Protein AF-A0A0D0D5P1-F1 (afdb_monomer_lite)

Radius of gyration: 16.86 Å; chains: 1; bounding box: 41×29×53 Å

pLDDT: mean 71.16, std 13.19, range [46.0, 93.31]

Sequence (117 aa):
RQEERKKNKNKFLPISNNPLLLRALLIILQYTVNKIRKEEYVLLYYYTNRAIREAEEDTPSGYNVKIMMLVQTDNGPTFQMASAIKAKQCKMPDESLSWEEFSQANYCMLNTMRQQD

Organism: NCBI:txid930991

Structure (mmCIF, N/CA/C/O backbone):
data_AF-A0A0D0D5P1-F1
#
_entry.id   AF-A0A0D0D5P1-F1
#
loop_
_atom_site.group_PDB
_atom_site.id
_atom_site.type_symbol
_atom_site.label_atom_id
_atom_site.label_alt_id
_atom_site.label_comp_id
_atom_site.label_asym_id
_atom_site.label_entity_id
_atom_site.label_seq_id
_atom_site.pdbx_PDB_ins_code
_atom_site.Cartn_x
_atom_site.Cartn_y
_atom_site.Cartn_z
_atom_site.occupancy
_atom_site.B_iso_or_equiv
_atom_site.auth_seq_id
_atom_site.auth_comp_id
_atom_site.auth_asym_id
_atom_site.auth_atom_id
_atom_site.pdbx_PDB_model_num
ATOM 1 N N . ARG A 1 1 ? -19.421 6.596 30.066 1.00 60.84 1 ARG A N 1
ATOM 2 C CA . ARG A 1 1 ? -18.148 7.249 29.650 1.00 60.84 1 ARG A CA 1
ATOM 3 C C . ARG A 1 1 ? -16.888 6.568 30.218 1.00 60.84 1 ARG A C 1
ATOM 5 O O . ARG A 1 1 ? -15.990 6.276 29.442 1.00 60.84 1 ARG A O 1
ATOM 12 N N . GLN A 1 2 ? -16.777 6.288 31.528 1.00 61.19 2 GLN A N 1
ATOM 13 C CA . GLN A 1 2 ? -15.615 5.549 32.073 1.00 61.19 2 GLN A CA 1
ATOM 14 C C . GLN A 1 2 ? -15.602 4.049 31.710 1.00 61.19 2 GLN A C 1
ATOM 16 O O . GLN A 1 2 ? -14.530 3.495 31.479 1.00 61.19 2 GLN A O 1
ATOM 21 N N . GLU A 1 3 ? -16.765 3.399 31.603 1.00 67.94 3 GLU A N 1
ATOM 22 C CA . GLU A 1 3 ? -16.838 1.975 31.228 1.00 67.94 3 GLU A CA 1
ATOM 23 C C . GLU A 1 3 ? -16.404 1.698 29.783 1.00 67.94 3 GLU A C 1
ATOM 25 O O . GLU A 1 3 ? -15.655 0.756 29.536 1.00 67.94 3 GLU A O 1
ATOM 30 N N . GLU A 1 4 ? -16.790 2.552 28.832 1.00 67.94 4 GLU A N 1
ATOM 31 C CA . GLU A 1 4 ? -16.329 2.444 27.440 1.00 67.94 4 GLU A CA 1
ATOM 32 C C . GLU A 1 4 ? -14.808 2.580 27.326 1.00 67.94 4 GLU A C 1
ATOM 34 O O . GLU A 1 4 ? -14.177 1.835 26.580 1.00 67.94 4 GLU A O 1
ATOM 39 N N . ARG A 1 5 ? -14.199 3.478 28.113 1.00 60.94 5 ARG A N 1
ATOM 40 C CA . ARG A 1 5 ? -12.737 3.634 28.171 1.00 60.94 5 ARG A CA 1
ATOM 41 C C . ARG A 1 5 ? -12.034 2.388 28.712 1.00 60.94 5 ARG A C 1
ATOM 43 O O . ARG A 1 5 ? -10.927 2.090 28.278 1.00 60.94 5 ARG A O 1
ATOM 50 N N . LYS A 1 6 ? -12.665 1.645 29.629 1.00 70.56 6 LYS A N 1
ATOM 51 C CA . LYS A 1 6 ? -12.122 0.379 30.151 1.00 70.56 6 LYS A CA 1
ATOM 52 C C . LYS A 1 6 ? -12.215 -0.760 29.135 1.00 70.56 6 LYS A C 1
ATOM 54 O O . LYS A 1 6 ? -11.273 -1.544 29.059 1.00 70.56 6 LYS A O 1
ATOM 59 N N . LYS A 1 7 ? -13.313 -0.840 28.370 1.00 80.25 7 LYS A N 1
ATOM 60 C CA . LYS A 1 7 ? -13.521 -1.874 27.338 1.00 80.25 7 LYS A CA 1
ATOM 61 C C . LYS A 1 7 ? -12.688 -1.629 26.077 1.00 80.25 7 LYS A C 1
ATOM 63 O O . LYS A 1 7 ? -12.200 -2.580 25.487 1.00 80.25 7 LYS A O 1
ATOM 68 N N . ASN A 1 8 ? -12.491 -0.367 25.693 1.00 64.75 8 ASN A N 1
ATOM 69 C CA . ASN A 1 8 ? -11.841 0.020 24.438 1.00 64.75 8 ASN A CA 1
ATOM 70 C C . ASN A 1 8 ? -10.596 0.886 24.668 1.00 64.75 8 ASN A C 1
ATOM 72 O O . ASN A 1 8 ? -10.469 1.979 24.120 1.00 64.75 8 ASN A O 1
ATOM 76 N 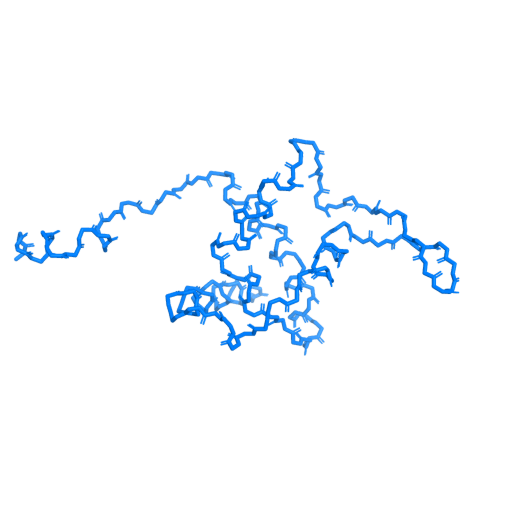N . LYS A 1 9 ? -9.653 0.394 25.482 1.00 66.81 9 LYS A N 1
ATOM 77 C CA . LYS A 1 9 ? -8.417 1.124 25.827 1.00 66.81 9 LYS A CA 1
ATOM 78 C C . LYS A 1 9 ? -7.638 1.581 24.587 1.00 66.81 9 LYS A C 1
ATOM 80 O O . LYS A 1 9 ? -7.171 2.713 24.554 1.00 66.81 9 LYS A O 1
ATOM 85 N N . ASN A 1 10 ? -7.595 0.749 23.545 1.00 66.31 10 ASN A N 1
ATOM 86 C CA . ASN A 1 10 ? -6.873 1.038 22.303 1.00 66.31 10 ASN A CA 1
ATOM 87 C C . ASN A 1 10 ? -7.458 2.219 21.514 1.00 66.31 10 ASN A C 1
ATOM 89 O O . ASN A 1 10 ? -6.713 2.935 20.857 1.00 66.31 10 ASN A O 1
ATOM 93 N N . LYS A 1 11 ? -8.768 2.482 21.625 1.00 69.50 11 LYS A N 1
ATOM 94 C CA . LYS A 1 11 ? -9.432 3.601 20.932 1.00 69.50 11 LYS A CA 1
ATOM 95 C C . LYS A 1 11 ? -9.056 4.971 21.515 1.00 69.50 11 LYS A C 1
ATOM 97 O O . LYS A 1 11 ? -9.287 5.994 20.881 1.00 69.50 11 LYS A O 1
ATOM 102 N N . PHE A 1 12 ? -8.514 4.988 22.733 1.00 59.84 12 PHE A N 1
ATOM 103 C CA . PHE A 1 12 ? -8.153 6.202 23.466 1.00 59.84 12 PHE A CA 1
ATOM 104 C C . PHE A 1 12 ? -6.646 6.329 23.703 1.00 59.84 12 PHE A C 1
ATOM 106 O O . PHE A 1 12 ? -6.227 7.231 24.430 1.00 59.84 12 PHE A O 1
ATOM 113 N N . LEU A 1 13 ? -5.835 5.438 23.122 1.00 62.09 13 LEU A N 1
ATOM 114 C CA . LEU A 1 13 ? -4.390 5.612 23.140 1.00 62.09 13 LEU A CA 1
ATOM 115 C C . LEU A 1 13 ? -4.029 6.843 22.298 1.00 62.09 13 LEU A C 1
ATOM 117 O O . LEU A 1 13 ? -4.545 6.987 21.186 1.00 62.09 13 LEU A O 1
ATOM 121 N N . PRO A 1 14 ? -3.161 7.736 22.805 1.00 48.50 14 PRO A N 1
ATOM 122 C CA . PRO A 1 14 ? -2.610 8.809 21.996 1.00 48.50 14 PRO A CA 1
ATOM 123 C C . PRO A 1 14 ? -1.933 8.205 20.766 1.00 48.50 14 PRO A C 1
ATOM 125 O O . PRO A 1 14 ? -1.086 7.319 20.894 1.00 48.50 14 PRO A O 1
ATOM 128 N N . ILE A 1 15 ? -2.311 8.677 19.578 1.00 54.16 15 ILE A N 1
ATOM 129 C CA . ILE A 1 15 ? -1.606 8.329 18.346 1.00 54.16 15 ILE A CA 1
ATOM 130 C C . ILE A 1 15 ? -0.187 8.877 18.504 1.00 54.16 15 ILE A C 1
ATOM 132 O O . ILE A 1 15 ? 0.005 10.081 18.680 1.00 54.16 15 ILE A O 1
ATOM 136 N N . SER A 1 16 ? 0.799 7.982 18.516 1.00 47.38 16 SER A N 1
ATOM 137 C CA . SER A 1 16 ? 2.200 8.362 18.660 1.00 47.38 16 SER A CA 1
ATOM 138 C C . SER A 1 16 ? 2.626 9.185 17.443 1.00 47.38 16 SER A C 1
ATOM 140 O O . SER A 1 16 ? 2.770 8.649 16.345 1.00 47.38 16 SER A O 1
ATOM 142 N N . ASN A 1 17 ? 2.830 10.491 17.635 1.00 46.38 17 ASN A N 1
ATOM 143 C CA . ASN A 1 17 ? 3.468 11.371 16.656 1.00 46.38 17 ASN A CA 1
ATOM 144 C C . ASN A 1 17 ? 4.978 11.104 16.662 1.00 46.38 17 ASN A C 1
ATOM 146 O O . ASN A 1 17 ? 5.766 11.916 17.146 1.00 46.38 17 ASN A O 1
ATOM 150 N N . ASN A 1 18 ? 5.382 9.929 16.182 1.00 49.25 18 ASN A N 1
ATOM 151 C CA . ASN A 1 18 ? 6.787 9.564 16.103 1.00 49.25 18 ASN A CA 1
ATOM 152 C C . ASN A 1 18 ? 7.372 10.081 14.772 1.00 49.25 18 ASN A C 1
ATOM 154 O O . ASN A 1 18 ? 6.930 9.635 13.712 1.00 49.25 18 ASN A O 1
ATOM 158 N N . PRO A 1 19 ? 8.353 11.001 14.771 1.00 47.78 19 PRO A N 1
ATOM 159 C CA . PRO A 1 19 ? 8.961 11.518 13.539 1.00 47.78 19 PRO A CA 1
ATOM 160 C C . PRO A 1 19 ? 9.677 10.441 12.705 1.00 47.78 19 PRO A C 1
ATOM 162 O O . PRO A 1 19 ? 9.910 10.647 11.515 1.00 47.78 19 PRO A O 1
ATOM 165 N N . LEU A 1 20 ? 9.988 9.284 13.298 1.00 46.00 20 LEU A N 1
ATOM 166 C CA . LEU A 1 20 ? 10.523 8.121 12.584 1.00 46.00 20 LEU A CA 1
ATOM 167 C C . LEU A 1 20 ? 9.482 7.488 11.644 1.00 46.00 20 LEU A C 1
ATOM 169 O O . LEU A 1 20 ? 9.799 7.275 10.470 1.00 46.00 20 LEU A O 1
ATOM 173 N N . LEU A 1 21 ? 8.220 7.385 12.093 1.00 49.38 21 LEU A N 1
ATOM 174 C CA . LEU A 1 21 ? 7.103 6.900 11.268 1.00 49.38 21 LEU A CA 1
ATOM 175 C C . LEU A 1 21 ? 6.929 7.769 10.029 1.00 49.38 21 LEU A C 1
ATOM 177 O O . LEU A 1 21 ? 6.618 7.262 8.957 1.00 49.38 21 LEU A O 1
ATOM 181 N N . LEU A 1 22 ? 7.200 9.072 10.143 1.00 51.72 22 LEU A N 1
ATOM 182 C CA . LEU A 1 22 ? 7.114 10.008 9.026 1.00 51.72 22 LEU A CA 1
ATOM 183 C C . LEU A 1 22 ? 8.125 9.685 7.914 1.00 51.72 22 LEU A C 1
ATOM 185 O O . LEU A 1 22 ? 7.808 9.838 6.737 1.00 51.72 22 LEU A O 1
ATOM 189 N N . ARG A 1 23 ? 9.334 9.218 8.260 1.00 51.03 23 ARG A N 1
ATOM 190 C CA . ARG A 1 23 ? 10.361 8.854 7.271 1.00 51.03 23 ARG A CA 1
ATOM 191 C C . ARG A 1 23 ? 10.004 7.574 6.528 1.00 51.03 23 ARG A C 1
ATOM 193 O O . ARG A 1 23 ? 10.102 7.576 5.305 1.00 51.03 23 ARG A O 1
ATOM 200 N N . ALA A 1 24 ? 9.571 6.526 7.228 1.00 51.84 24 ALA A N 1
ATOM 201 C CA . ALA A 1 24 ? 9.116 5.290 6.588 1.00 51.84 24 ALA A CA 1
ATOM 202 C C . ALA A 1 24 ? 7.844 5.488 5.768 1.00 51.84 24 ALA A C 1
ATOM 204 O O . ALA A 1 24 ? 7.765 5.016 4.631 1.00 51.84 24 ALA A O 1
ATOM 205 N N . LEU A 1 25 ? 6.906 6.280 6.298 1.00 57.09 25 LEU A N 1
ATOM 206 C CA . LEU A 1 25 ? 5.751 6.749 5.548 1.00 57.09 25 LEU A CA 1
ATOM 207 C C . LEU A 1 25 ? 6.205 7.431 4.265 1.00 57.09 25 LEU A C 1
ATOM 209 O O . LEU A 1 25 ? 5.724 7.024 3.227 1.00 57.09 25 LEU A O 1
ATOM 213 N N . LEU A 1 26 ? 7.170 8.360 4.284 1.00 59.94 26 LEU A N 1
ATOM 214 C CA . LEU A 1 26 ? 7.685 9.015 3.070 1.00 59.94 26 LEU A CA 1
ATOM 215 C C . LEU A 1 26 ? 8.281 8.038 2.035 1.00 59.94 26 LEU A C 1
ATOM 217 O O . LEU A 1 26 ? 8.137 8.292 0.838 1.00 59.94 26 LEU A O 1
ATOM 221 N N . ILE A 1 27 ? 8.929 6.939 2.453 1.00 59.28 27 ILE A N 1
ATOM 222 C CA . ILE A 1 27 ? 9.500 5.927 1.532 1.00 59.28 27 ILE A CA 1
ATOM 223 C C . ILE A 1 27 ? 8.390 5.231 0.754 1.00 59.28 27 ILE A C 1
ATOM 225 O O . ILE A 1 27 ? 8.418 5.142 -0.477 1.00 59.28 27 ILE A O 1
ATOM 229 N N . ILE A 1 28 ? 7.412 4.745 1.508 1.00 61.41 28 ILE A N 1
ATOM 230 C CA . ILE A 1 28 ? 6.265 4.019 0.998 1.00 61.41 28 ILE A CA 1
ATOM 231 C C . ILE A 1 28 ? 5.386 4.976 0.192 1.00 61.41 28 ILE A C 1
ATOM 233 O O . ILE A 1 28 ? 5.057 4.665 -0.948 1.00 61.41 28 ILE A O 1
ATOM 237 N N . LEU A 1 29 ? 5.111 6.176 0.717 1.00 63.78 29 LEU A N 1
ATOM 238 C CA . LEU A 1 29 ? 4.348 7.221 0.038 1.00 63.78 29 LEU A CA 1
ATOM 239 C C . LEU A 1 29 ? 4.960 7.556 -1.310 1.00 63.78 29 LEU A C 1
ATOM 241 O O . LEU A 1 29 ? 4.224 7.685 -2.266 1.00 63.78 29 LEU A O 1
ATOM 245 N N . GLN A 1 30 ? 6.280 7.709 -1.438 1.00 65.88 30 GLN A N 1
ATOM 246 C CA . GLN A 1 30 ? 6.853 8.083 -2.735 1.00 65.88 30 GLN A CA 1
ATOM 247 C C . GLN A 1 30 ? 6.670 6.995 -3.792 1.00 65.88 30 GLN A C 1
ATOM 249 O O . GLN A 1 30 ? 6.363 7.308 -4.943 1.00 65.88 30 GLN A O 1
ATOM 254 N N . TYR A 1 31 ? 6.844 5.725 -3.421 1.00 70.44 31 TYR A N 1
ATOM 255 C CA . TYR A 1 31 ? 6.587 4.622 -4.343 1.00 70.44 31 TYR A CA 1
ATOM 256 C C . TYR A 1 31 ? 5.106 4.563 -4.731 1.00 70.44 31 TYR A C 1
ATOM 258 O O . TYR A 1 31 ? 4.780 4.508 -5.918 1.00 70.44 31 TYR A O 1
ATOM 266 N N . THR A 1 32 ? 4.215 4.627 -3.742 1.00 69.50 32 THR A N 1
ATOM 267 C CA . THR A 1 32 ? 2.779 4.511 -3.979 1.00 69.50 32 THR A CA 1
ATOM 268 C C . THR A 1 32 ? 2.202 5.736 -4.690 1.00 69.50 32 THR A C 1
ATOM 270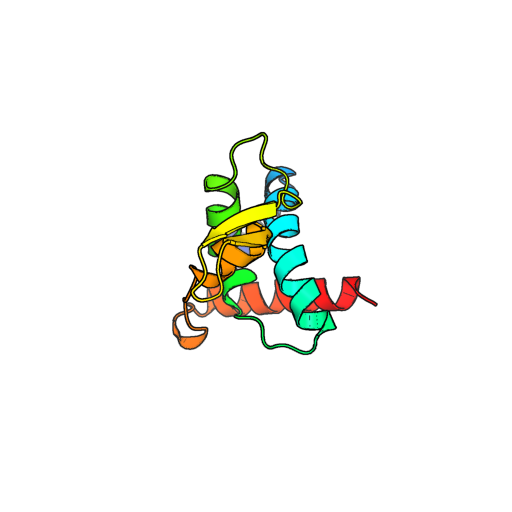 O O . THR A 1 32 ? 1.416 5.575 -5.615 1.00 69.50 32 THR A O 1
ATOM 273 N N . VAL A 1 33 ? 2.666 6.949 -4.380 1.00 72.44 33 VAL A N 1
ATOM 274 C CA . VAL A 1 33 ? 2.315 8.198 -5.081 1.00 72.44 33 VAL A CA 1
ATOM 275 C C . VAL A 1 33 ? 2.757 8.154 -6.538 1.00 72.44 33 VAL A C 1
ATOM 277 O O . VAL A 1 33 ? 1.983 8.530 -7.414 1.00 72.44 33 VAL A O 1
ATOM 280 N N . ASN A 1 34 ? 3.969 7.672 -6.833 1.00 74.69 34 ASN A N 1
ATOM 281 C CA . ASN A 1 34 ? 4.430 7.551 -8.219 1.00 74.69 34 ASN A CA 1
ATOM 282 C C . ASN A 1 34 ? 3.562 6.590 -9.036 1.00 74.69 34 ASN A C 1
ATOM 284 O O . ASN A 1 34 ? 3.376 6.821 -10.227 1.00 74.69 34 ASN A O 1
ATOM 288 N N . LYS A 1 35 ? 3.039 5.532 -8.411 1.00 80.25 35 LYS A N 1
ATOM 289 C CA . LYS A 1 35 ? 2.100 4.609 -9.052 1.00 80.25 35 LYS A CA 1
ATOM 290 C C . LYS A 1 35 ? 0.696 5.189 -9.186 1.00 80.25 35 LYS A C 1
ATOM 292 O O . LYS A 1 35 ? 0.144 5.122 -10.275 1.00 80.25 35 LYS A O 1
ATOM 297 N N . ILE A 1 36 ? 0.169 5.835 -8.143 1.00 76.75 36 ILE A N 1
ATOM 298 C CA . ILE A 1 36 ? -1.126 6.532 -8.193 1.00 76.75 36 ILE A CA 1
ATOM 299 C C . ILE A 1 36 ? -1.129 7.571 -9.320 1.00 76.75 36 ILE A C 1
ATOM 301 O O . ILE A 1 36 ? -2.066 7.613 -10.106 1.00 76.75 36 ILE A O 1
ATOM 305 N N . ARG A 1 37 ? -0.054 8.357 -9.466 1.00 78.31 37 ARG A N 1
ATOM 306 C CA . ARG A 1 37 ? 0.094 9.333 -10.565 1.00 78.31 37 ARG A CA 1
ATOM 307 C C . ARG A 1 37 ? 0.139 8.704 -11.956 1.00 78.31 37 ARG A C 1
ATOM 309 O O . ARG A 1 37 ? -0.108 9.394 -12.935 1.00 78.31 37 ARG A O 1
ATOM 316 N N . LYS A 1 38 ? 0.509 7.428 -12.046 1.00 82.25 38 LYS A N 1
ATOM 317 C CA . LYS A 1 38 ? 0.507 6.643 -13.285 1.00 82.25 38 LYS A CA 1
ATOM 318 C C . LYS A 1 38 ? -0.769 5.818 -13.452 1.00 82.25 38 LYS A C 1
ATOM 320 O O . LYS A 1 38 ? -0.819 4.998 -14.360 1.00 82.25 38 LYS A O 1
ATOM 325 N N . GLU A 1 39 ? -1.748 5.993 -12.560 1.00 79.38 39 GLU A N 1
ATOM 326 C CA . GLU A 1 39 ? -2.980 5.196 -12.505 1.00 79.38 39 GLU A CA 1
ATOM 327 C C . GLU A 1 39 ? -2.705 3.682 -12.395 1.00 79.38 39 GLU A C 1
ATOM 329 O O . GLU A 1 39 ? -3.518 2.838 -12.765 1.00 79.38 39 GLU A O 1
ATOM 334 N N . GLU A 1 40 ? -1.535 3.320 -11.862 1.00 84.12 40 GLU A N 1
ATOM 335 C CA . GLU A 1 40 ? -1.138 1.936 -11.653 1.00 84.12 40 GLU A CA 1
ATOM 336 C C . GLU A 1 40 ? -1.671 1.425 -10.316 1.00 84.12 40 GLU A C 1
ATOM 338 O O . GLU A 1 40 ? -1.617 2.109 -9.290 1.00 84.12 40 GLU A O 1
ATOM 343 N N . TYR A 1 41 ? -2.096 0.162 -10.303 1.00 82.44 41 TYR A N 1
ATOM 344 C CA . TYR A 1 41 ? -2.490 -0.507 -9.073 1.00 82.44 41 TYR A CA 1
ATOM 345 C C . TYR A 1 41 ? -1.321 -0.609 -8.071 1.00 82.44 41 TYR A C 1
ATOM 347 O O . TYR A 1 41 ? -0.171 -0.947 -8.409 1.00 82.44 41 TYR A O 1
ATOM 355 N N . VAL A 1 42 ? -1.647 -0.335 -6.807 1.00 81.94 42 VAL A N 1
ATOM 356 C CA . VAL A 1 42 ? -0.749 -0.379 -5.653 1.00 81.94 42 VAL A CA 1
ATOM 357 C C . VAL A 1 42 ? -1.334 -1.342 -4.628 1.00 81.94 42 VAL A C 1
ATOM 359 O O . VAL A 1 42 ? -2.473 -1.162 -4.211 1.00 81.94 42 VAL A O 1
ATOM 362 N N . LEU A 1 43 ? -0.538 -2.320 -4.191 1.00 87.38 43 LEU A N 1
ATOM 363 C CA . LEU A 1 43 ? -0.933 -3.250 -3.130 1.00 87.38 43 LEU A CA 1
ATOM 364 C C . LEU A 1 43 ? -1.223 -2.501 -1.824 1.00 87.38 43 LEU A C 1
ATOM 366 O O . LEU A 1 43 ? -0.432 -1.650 -1.398 1.00 87.38 43 LEU A O 1
ATOM 370 N N . LEU A 1 44 ? -2.308 -2.873 -1.146 1.00 87.88 44 LEU A N 1
ATOM 371 C CA . LEU A 1 44 ? -2.702 -2.289 0.136 1.00 87.88 44 LEU A CA 1
ATOM 372 C C . LEU A 1 44 ? -1.679 -2.563 1.232 1.00 87.88 44 LEU A C 1
ATOM 374 O O . LEU A 1 44 ? -1.554 -1.757 2.155 1.00 87.88 44 LEU A O 1
ATOM 378 N N . TYR A 1 45 ? -0.901 -3.641 1.097 1.00 86.25 45 TYR A N 1
ATOM 379 C CA . TYR A 1 45 ? 0.193 -3.966 2.007 1.00 86.25 45 TYR A CA 1
ATOM 380 C C . TYR A 1 45 ? 1.076 -2.757 2.317 1.00 86.25 45 TYR A C 1
ATOM 382 O O . TYR A 1 45 ? 1.375 -2.502 3.482 1.00 86.25 45 TYR A O 1
ATOM 390 N N . TYR A 1 46 ? 1.438 -1.974 1.297 1.00 79.44 46 TYR A N 1
ATOM 391 C CA . TYR A 1 46 ? 2.301 -0.807 1.462 1.00 79.44 46 TYR A CA 1
ATOM 392 C C . TYR A 1 46 ? 1.724 0.209 2.450 1.00 79.44 46 TYR A C 1
ATOM 394 O O . TYR A 1 46 ? 2.474 0.857 3.164 1.00 79.44 46 TYR A O 1
ATOM 402 N N . TYR A 1 47 ? 0.404 0.312 2.573 1.00 80.56 47 TYR A N 1
ATOM 403 C CA . TYR A 1 47 ? -0.250 1.246 3.487 1.00 80.56 47 TYR A CA 1
ATOM 404 C C . TYR A 1 47 ? -0.448 0.698 4.911 1.00 80.56 47 TYR A C 1
ATOM 406 O O . TYR A 1 47 ? -1.016 1.388 5.760 1.00 80.56 47 TYR A O 1
ATOM 414 N N . THR A 1 48 ? 0.006 -0.523 5.198 1.00 85.75 48 THR A N 1
ATOM 415 C CA . THR A 1 48 ? -0.108 -1.135 6.530 1.00 85.75 48 THR A CA 1
ATOM 416 C C . THR A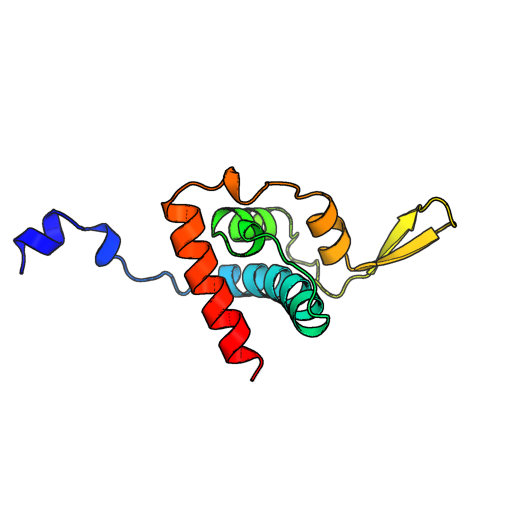 1 48 ? 0.987 -0.648 7.480 1.00 85.75 48 THR A C 1
ATOM 418 O O . THR A 1 48 ? 2.108 -0.342 7.074 1.00 85.75 48 THR A O 1
ATOM 421 N N . ASN A 1 49 ? 0.706 -0.639 8.790 1.00 83.00 49 ASN A N 1
ATOM 422 C CA . ASN A 1 49 ? 1.712 -0.298 9.802 1.00 83.00 49 ASN A CA 1
ATOM 423 C C . ASN A 1 49 ? 2.845 -1.323 9.835 1.00 83.00 49 ASN A C 1
ATOM 425 O O . ASN A 1 49 ? 3.967 -0.968 10.186 1.00 83.00 49 ASN A O 1
ATOM 429 N N . ARG A 1 50 ? 2.561 -2.581 9.466 1.00 82.88 50 ARG A N 1
ATOM 430 C CA . ARG A 1 50 ? 3.584 -3.619 9.328 1.00 82.88 50 ARG A CA 1
ATOM 431 C C . ARG A 1 50 ? 4.590 -3.233 8.249 1.00 82.88 50 ARG A C 1
ATOM 433 O O . ARG A 1 50 ? 5.770 -3.148 8.561 1.00 82.88 50 ARG A O 1
ATOM 440 N N . ALA A 1 51 ? 4.123 -2.906 7.045 1.00 77.06 51 ALA A N 1
ATOM 441 C CA . ALA A 1 51 ? 4.999 -2.477 5.956 1.00 77.06 51 ALA A CA 1
ATOM 442 C C . ALA A 1 51 ? 5.795 -1.214 6.307 1.00 77.06 51 ALA A C 1
ATOM 444 O O . ALA A 1 51 ? 6.979 -1.126 5.996 1.00 77.06 51 ALA A O 1
ATOM 445 N N . ILE A 1 52 ? 5.164 -0.250 6.987 1.00 74.06 52 ILE A N 1
ATOM 446 C CA . ILE A 1 52 ? 5.838 0.964 7.467 1.00 74.06 52 ILE A CA 1
ATOM 447 C C . ILE A 1 52 ? 6.966 0.601 8.433 1.00 74.06 52 ILE A C 1
ATOM 449 O O . ILE A 1 52 ? 8.083 1.070 8.250 1.00 74.06 52 ILE A O 1
ATOM 453 N N . ARG A 1 53 ? 6.705 -0.264 9.418 1.00 74.56 53 ARG A N 1
ATOM 454 C CA . ARG A 1 53 ? 7.711 -0.674 10.405 1.00 74.56 53 ARG A CA 1
ATOM 455 C C . ARG A 1 53 ? 8.852 -1.475 9.775 1.00 74.56 53 ARG A C 1
ATOM 457 O O . ARG A 1 53 ? 10.008 -1.205 10.068 1.00 74.56 53 ARG A O 1
ATOM 464 N N . GLU A 1 54 ? 8.549 -2.391 8.860 1.00 74.62 54 GLU A N 1
ATOM 465 C CA . GLU A 1 54 ? 9.574 -3.115 8.092 1.00 74.62 54 GLU A CA 1
ATOM 466 C C . GLU A 1 54 ? 10.438 -2.153 7.265 1.00 74.62 54 GLU A C 1
ATOM 468 O O . GLU A 1 54 ? 11.661 -2.270 7.229 1.00 74.62 54 GLU A O 1
ATOM 473 N N . ALA A 1 55 ? 9.823 -1.134 6.658 1.00 67.94 55 ALA A N 1
ATOM 474 C CA . ALA A 1 55 ? 10.562 -0.102 5.945 1.00 67.94 55 ALA A CA 1
ATOM 475 C C . ALA A 1 55 ? 11.436 0.762 6.875 1.00 67.94 55 ALA A C 1
ATOM 477 O O . ALA A 1 55 ? 12.493 1.221 6.434 1.00 67.94 55 ALA A O 1
ATOM 478 N N . GLU A 1 56 ? 11.035 0.994 8.133 1.00 66.38 56 GLU A N 1
ATOM 479 C CA . GLU A 1 56 ? 11.882 1.648 9.145 1.00 66.38 56 GLU A CA 1
ATOM 480 C C . GLU A 1 56 ? 13.105 0.796 9.482 1.00 66.38 56 GLU A C 1
ATOM 482 O O . GLU A 1 56 ? 14.228 1.297 9.427 1.00 66.38 56 GLU A O 1
ATOM 487 N N . GLU A 1 57 ? 12.885 -0.479 9.806 1.00 65.88 57 GLU A N 1
ATOM 488 C CA . GLU A 1 57 ? 13.929 -1.422 10.223 1.00 65.88 57 GLU A CA 1
ATOM 489 C C . GLU A 1 57 ? 14.968 -1.644 9.113 1.00 65.88 57 GLU A C 1
ATOM 491 O O . GLU A 1 57 ? 16.173 -1.645 9.371 1.00 65.88 57 GLU A O 1
ATOM 496 N N . ASP A 1 58 ? 14.520 -1.714 7.858 1.00 61.12 58 ASP A N 1
ATOM 497 C CA . ASP A 1 58 ? 15.388 -1.908 6.697 1.00 61.12 58 ASP A CA 1
ATOM 498 C C . ASP A 1 58 ? 16.100 -0.627 6.216 1.00 61.12 58 ASP A C 1
ATOM 500 O O . ASP A 1 58 ? 16.797 -0.657 5.191 1.00 61.12 58 ASP A O 1
ATOM 504 N N . THR A 1 59 ? 15.898 0.526 6.862 1.00 54.41 59 THR A N 1
ATOM 505 C CA . THR A 1 59 ? 16.530 1.794 6.466 1.00 54.41 59 THR A CA 1
ATOM 506 C C . THR A 1 59 ? 17.668 2.146 7.432 1.00 54.41 59 THR A C 1
ATOM 508 O O . THR A 1 59 ? 17.415 2.722 8.490 1.00 54.41 59 THR A O 1
ATOM 511 N N . PRO A 1 60 ? 18.948 1.890 7.079 1.00 53.00 60 PRO A N 1
ATOM 512 C CA . PRO A 1 60 ? 20.080 2.399 7.850 1.00 53.00 60 PRO A CA 1
ATOM 513 C C . PRO A 1 60 ? 19.980 3.922 7.963 1.00 53.00 60 PRO A C 1
ATOM 515 O O . PRO A 1 60 ? 19.601 4.580 6.991 1.00 53.00 60 PRO A O 1
ATOM 518 N N . SER A 1 61 ? 20.373 4.508 9.100 1.00 47.75 61 SER A N 1
ATOM 519 C CA . SER A 1 61 ? 20.129 5.926 9.438 1.00 47.75 61 SER A CA 1
ATOM 520 C C . SER A 1 61 ? 20.737 6.978 8.482 1.00 47.75 61 SER A C 1
ATOM 522 O O . SER A 1 61 ? 20.587 8.176 8.721 1.00 47.75 61 SER A O 1
ATOM 524 N N . GLY A 1 62 ? 21.388 6.568 7.388 1.00 46.44 62 GLY A N 1
ATOM 525 C CA . GLY A 1 62 ? 21.915 7.420 6.317 1.00 46.44 62 GLY A CA 1
ATOM 526 C C . GLY A 1 62 ? 21.344 7.159 4.913 1.00 46.44 62 GLY A C 1
ATOM 527 O O . GLY A 1 62 ? 21.683 7.898 3.989 1.00 46.44 62 GLY A O 1
ATOM 528 N N . TYR A 1 63 ? 20.480 6.154 4.714 1.00 48.69 63 TYR A N 1
ATOM 529 C CA . TYR A 1 63 ? 19.910 5.855 3.396 1.00 48.69 63 TYR A CA 1
ATOM 530 C C . TYR A 1 63 ? 18.731 6.785 3.087 1.00 48.69 63 TYR A C 1
ATOM 532 O O . TYR A 1 63 ? 17.635 6.660 3.631 1.00 48.69 63 TYR A O 1
ATOM 540 N N . ASN A 1 64 ? 18.956 7.745 2.191 1.00 50.03 64 ASN A N 1
ATOM 541 C CA . ASN A 1 64 ? 17.880 8.525 1.595 1.00 50.03 64 ASN A CA 1
ATOM 542 C C . ASN A 1 64 ? 17.103 7.667 0.584 1.00 50.03 64 ASN A C 1
ATOM 544 O O . ASN A 1 64 ? 17.686 7.009 -0.271 1.00 50.03 64 ASN A O 1
ATOM 548 N N . VAL A 1 65 ? 15.774 7.769 0.603 1.00 53.88 65 VAL A N 1
ATOM 549 C CA . VAL A 1 65 ? 14.841 7.159 -0.376 1.00 53.88 65 VAL A CA 1
ATOM 550 C C . VAL A 1 65 ? 15.163 7.533 -1.823 1.00 53.88 65 VAL A C 1
ATOM 552 O O . VAL A 1 65 ? 14.803 6.819 -2.749 1.00 53.88 65 VAL A O 1
ATOM 555 N N . LYS A 1 66 ? 15.862 8.657 -2.006 1.00 54.62 66 LYS A N 1
ATOM 556 C CA . LYS A 1 66 ? 16.324 9.181 -3.294 1.00 54.62 66 LYS A CA 1
ATOM 557 C C . LYS A 1 66 ? 17.591 8.495 -3.824 1.00 54.62 66 LYS A C 1
ATOM 559 O O . LYS A 1 66 ? 18.122 8.930 -4.841 1.00 54.62 66 LYS A O 1
ATOM 564 N N . ILE A 1 67 ? 18.116 7.479 -3.137 1.00 62.50 67 ILE A N 1
ATOM 565 C CA . ILE A 1 67 ? 19.300 6.751 -3.595 1.00 62.50 67 ILE A CA 1
ATOM 566 C C . ILE A 1 67 ? 18.894 5.805 -4.728 1.00 62.50 67 ILE A C 1
ATOM 568 O O . ILE A 1 67 ? 18.046 4.921 -4.572 1.00 62.50 67 ILE A O 1
ATOM 572 N N . MET A 1 68 ? 19.530 6.000 -5.880 1.00 68.88 68 MET A N 1
ATOM 573 C CA . MET A 1 68 ? 19.497 5.050 -6.981 1.00 68.88 68 MET A CA 1
ATOM 574 C C . MET A 1 68 ? 20.495 3.929 -6.706 1.00 68.88 68 MET A C 1
ATOM 576 O O . MET A 1 68 ? 21.664 4.191 -6.431 1.00 68.88 68 MET A O 1
ATOM 580 N N . MET A 1 69 ? 20.040 2.684 -6.796 1.00 73.25 69 MET A N 1
ATOM 581 C CA . MET A 1 69 ? 20.909 1.513 -6.767 1.00 73.25 69 MET A CA 1
ATOM 582 C C . MET A 1 69 ? 21.105 0.983 -8.182 1.00 73.25 69 MET A C 1
ATOM 584 O O . MET A 1 69 ? 20.169 0.969 -8.985 1.00 73.25 69 MET A O 1
ATOM 588 N N . LEU A 1 70 ? 22.323 0.536 -8.475 1.00 81.75 70 LEU A N 1
ATOM 589 C CA . LEU A 1 70 ? 22.620 -0.191 -9.701 1.00 81.75 70 LEU A CA 1
ATOM 590 C C . LEU A 1 70 ? 22.108 -1.627 -9.557 1.00 81.75 70 LEU A C 1
ATOM 592 O O . LEU A 1 70 ? 22.494 -2.333 -8.628 1.00 81.75 70 LEU A O 1
ATOM 596 N N . VAL A 1 71 ? 21.232 -2.048 -10.465 1.00 81.38 71 VAL A N 1
ATOM 597 C CA . VAL A 1 71 ? 20.630 -3.385 -10.467 1.00 81.38 71 VAL A CA 1
ATOM 598 C C . VAL A 1 71 ? 20.956 -4.067 -11.782 1.00 8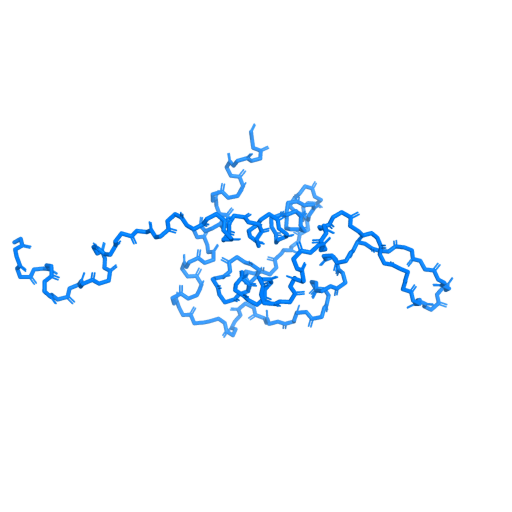1.38 71 VAL A C 1
ATOM 600 O O . VAL A 1 71 ? 20.796 -3.455 -12.840 1.00 81.38 71 VAL A O 1
ATOM 603 N N . GLN A 1 72 ? 21.355 -5.338 -11.735 1.00 83.00 72 GLN A N 1
ATOM 604 C CA . GLN A 1 72 ? 21.411 -6.139 -12.953 1.00 83.00 72 GLN A CA 1
ATOM 605 C C . GLN A 1 72 ? 20.015 -6.543 -13.402 1.00 83.00 72 GLN A C 1
ATOM 607 O O . GLN A 1 72 ? 19.219 -7.062 -12.623 1.00 83.00 72 GLN A O 1
ATOM 612 N N . THR A 1 73 ? 19.748 -6.307 -14.681 1.00 81.62 73 THR A N 1
ATOM 613 C CA . THR A 1 73 ? 18.566 -6.790 -15.393 1.00 81.62 73 THR A CA 1
ATOM 614 C C . THR A 1 73 ? 19.007 -7.605 -16.602 1.00 81.62 73 THR A C 1
ATOM 616 O O . THR A 1 73 ? 20.174 -7.542 -16.998 1.00 81.62 73 THR A O 1
ATOM 619 N N . ASP A 1 74 ? 18.073 -8.322 -17.220 1.00 81.50 74 ASP A N 1
ATOM 620 C CA . ASP A 1 74 ? 18.333 -9.127 -18.421 1.00 81.50 74 ASP A CA 1
ATOM 621 C C . ASP A 1 74 ? 18.841 -8.276 -19.601 1.00 81.50 74 ASP A C 1
ATOM 623 O O . ASP A 1 74 ? 19.578 -8.760 -20.455 1.00 81.50 74 ASP A O 1
ATOM 627 N N . ASN A 1 75 ? 18.527 -6.974 -19.596 1.00 86.69 75 ASN A N 1
ATOM 628 C CA . ASN A 1 75 ? 18.972 -5.996 -20.593 1.00 86.69 75 ASN A CA 1
ATOM 629 C C . ASN A 1 75 ? 20.264 -5.256 -20.185 1.00 86.69 75 ASN A C 1
ATOM 631 O O . ASN A 1 75 ? 20.659 -4.295 -20.845 1.00 86.69 75 ASN A O 1
ATOM 635 N N . GLY A 1 76 ? 20.912 -5.667 -19.090 1.00 85.94 76 GLY A N 1
ATOM 636 C CA . GLY A 1 76 ? 22.123 -5.050 -18.552 1.00 85.94 76 GLY A CA 1
ATOM 637 C C . GLY A 1 76 ? 21.912 -4.255 -17.252 1.00 85.94 76 GLY A C 1
ATOM 638 O O . GLY A 1 76 ? 20.831 -4.286 -16.652 1.00 85.94 76 GLY A O 1
ATOM 639 N N . PRO A 1 77 ? 22.962 -3.568 -16.764 1.00 86.56 77 PRO A N 1
ATOM 640 C CA . PRO A 1 77 ? 22.899 -2.759 -15.548 1.00 86.56 77 PRO A CA 1
ATOM 641 C C . PRO A 1 77 ? 21.944 -1.577 -15.723 1.00 86.56 77 PRO A C 1
ATOM 643 O O . PRO A 1 77 ? 22.033 -0.845 -16.705 1.00 86.56 77 PRO A O 1
ATOM 646 N N . THR A 1 78 ? 21.043 -1.347 -14.771 1.00 83.69 78 THR A N 1
ATOM 647 C CA . THR A 1 78 ? 20.155 -0.173 -14.768 1.00 83.69 78 THR A CA 1
ATOM 648 C C . THR A 1 78 ? 20.055 0.422 -13.370 1.00 83.69 78 THR A C 1
ATOM 650 O O . THR A 1 78 ? 19.980 -0.300 -12.377 1.00 83.69 78 THR A O 1
ATOM 653 N N . PHE A 1 79 ? 20.017 1.752 -13.286 1.00 78.81 79 PHE A N 1
ATOM 654 C CA . PHE A 1 79 ? 19.755 2.457 -12.037 1.00 78.81 79 PHE A CA 1
ATOM 655 C C . PHE A 1 79 ? 18.259 2.434 -11.717 1.00 78.81 79 PHE A C 1
ATOM 657 O O . PHE A 1 79 ? 17.439 2.941 -12.482 1.00 78.81 79 PHE A O 1
ATOM 664 N N . GLN A 1 80 ? 17.895 1.854 -10.576 1.00 74.06 80 GLN A N 1
ATOM 665 C CA . GLN A 1 80 ? 16.529 1.874 -10.055 1.00 74.06 80 GLN A CA 1
ATOM 666 C C . GLN A 1 80 ? 16.511 2.512 -8.673 1.00 74.06 80 GLN A C 1
ATOM 668 O O . GLN A 1 80 ? 17.472 2.422 -7.910 1.00 74.06 80 GLN A O 1
ATOM 673 N N . MET A 1 81 ? 15.399 3.157 -8.331 1.00 70.38 81 MET A N 1
ATOM 674 C CA . MET A 1 81 ? 15.226 3.699 -6.987 1.00 70.38 81 MET A CA 1
ATOM 675 C C . MET A 1 81 ? 15.244 2.559 -5.965 1.00 70.38 81 MET A C 1
ATOM 677 O O . MET A 1 81 ? 14.553 1.556 -6.163 1.00 70.38 81 MET A O 1
ATOM 681 N N . ALA A 1 82 ? 15.974 2.722 -4.858 1.00 67.62 82 ALA A N 1
ATOM 682 C CA . ALA A 1 82 ? 16.026 1.717 -3.794 1.00 67.62 82 ALA A CA 1
ATOM 683 C C . ALA A 1 82 ? 14.619 1.318 -3.298 1.00 67.62 82 ALA A C 1
ATOM 685 O O . ALA A 1 82 ? 14.346 0.140 -3.069 1.00 67.62 82 ALA A O 1
ATOM 686 N N . SER A 1 83 ? 13.697 2.285 -3.220 1.00 62.91 83 SER A N 1
ATOM 687 C CA . SER A 1 83 ? 12.293 2.049 -2.860 1.00 62.91 83 SER A CA 1
ATOM 688 C C . SER A 1 83 ? 11.557 1.153 -3.858 1.00 62.91 83 SER A C 1
ATOM 690 O O . SER A 1 83 ? 10.811 0.270 -3.447 1.00 62.91 83 SER A O 1
ATOM 692 N N . ALA A 1 84 ? 11.797 1.316 -5.161 1.00 65.38 84 ALA A N 1
ATOM 693 C CA . ALA A 1 84 ? 11.166 0.497 -6.194 1.00 65.38 84 ALA A CA 1
ATOM 694 C C . ALA A 1 84 ? 11.658 -0.959 -6.158 1.00 65.38 84 ALA A C 1
ATOM 696 O O . ALA A 1 84 ? 10.882 -1.877 -6.422 1.00 65.38 84 ALA A O 1
ATOM 697 N N . ILE A 1 85 ? 12.929 -1.177 -5.811 1.00 67.31 85 ILE A N 1
ATOM 698 C CA . ILE A 1 85 ? 13.515 -2.518 -5.679 1.00 67.31 85 ILE A CA 1
ATOM 699 C C . ILE A 1 85 ? 12.908 -3.241 -4.475 1.00 67.31 85 ILE A C 1
ATOM 701 O O . ILE A 1 85 ? 12.424 -4.361 -4.621 1.00 67.31 85 ILE A O 1
ATOM 705 N N . LYS A 1 86 ? 12.873 -2.584 -3.309 1.00 64.88 86 LYS A N 1
ATOM 706 C CA . LYS A 1 86 ? 12.260 -3.143 -2.094 1.00 64.88 86 LYS A CA 1
ATOM 707 C C . LYS A 1 86 ? 10.772 -3.413 -2.283 1.00 64.88 86 LYS A C 1
ATOM 709 O O . LYS A 1 86 ? 10.285 -4.474 -1.906 1.00 64.88 86 LYS A O 1
ATOM 714 N N . ALA A 1 87 ? 10.066 -2.501 -2.952 1.00 62.78 87 ALA A N 1
ATOM 715 C CA . ALA A 1 87 ? 8.670 -2.711 -3.293 1.00 62.78 87 ALA A CA 1
ATOM 716 C C . ALA A 1 87 ? 8.488 -3.990 -4.125 1.00 62.78 87 ALA A C 1
ATOM 718 O O . ALA A 1 87 ? 7.702 -4.844 -3.739 1.00 62.78 87 ALA A O 1
ATOM 719 N N . LYS A 1 88 ? 9.275 -4.201 -5.188 1.00 65.94 88 LYS A N 1
ATOM 720 C CA . LYS A 1 88 ? 9.195 -5.426 -6.011 1.00 65.94 88 LYS A CA 1
ATOM 721 C C . LYS A 1 88 ? 9.440 -6.730 -5.236 1.00 65.94 88 LYS A C 1
ATOM 723 O O . LYS A 1 88 ? 8.979 -7.783 -5.677 1.00 65.94 88 LYS A O 1
ATOM 728 N N . GLN A 1 89 ? 10.187 -6.684 -4.134 1.00 64.06 89 GLN A N 1
ATOM 729 C CA . GLN A 1 89 ? 10.431 -7.853 -3.285 1.00 64.06 89 GLN A CA 1
ATOM 730 C C . GLN A 1 89 ? 9.251 -8.151 -2.357 1.00 64.06 89 GLN A C 1
ATOM 732 O O . GLN A 1 89 ? 9.004 -9.313 -2.036 1.00 64.06 89 GLN A O 1
ATOM 737 N N . CYS A 1 90 ? 8.483 -7.128 -1.983 1.00 62.97 90 CYS A N 1
ATOM 738 C CA . CYS A 1 90 ? 7.266 -7.302 -1.216 1.00 62.97 90 CYS A CA 1
ATOM 739 C C . CYS A 1 90 ? 6.109 -7.759 -2.120 1.00 62.97 90 CYS A C 1
ATOM 741 O O . CYS A 1 90 ? 5.659 -7.029 -3.001 1.00 62.97 90 CYS A O 1
ATOM 743 N N . LYS A 1 91 ? 5.634 -8.988 -1.896 1.00 65.00 91 LYS A N 1
ATOM 744 C CA . LYS A 1 91 ? 4.584 -9.637 -2.699 1.00 65.00 91 LYS A CA 1
ATOM 745 C C . LYS A 1 91 ? 3.378 -10.064 -1.870 1.00 65.00 91 LYS A C 1
ATOM 747 O O . LYS A 1 91 ? 2.711 -11.022 -2.245 1.00 65.00 91 LYS A O 1
ATOM 752 N N . MET A 1 92 ? 3.133 -9.435 -0.723 1.00 80.62 92 MET A N 1
ATOM 753 C CA . MET A 1 92 ? 1.993 -9.828 0.097 1.00 80.62 92 MET A CA 1
ATOM 754 C C . MET A 1 92 ? 0.694 -9.440 -0.631 1.00 80.62 92 MET A C 1
ATOM 756 O O . MET A 1 92 ? 0.484 -8.246 -0.858 1.00 80.62 92 MET A O 1
ATOM 760 N N . PRO A 1 93 ? -0.133 -10.415 -1.051 1.00 86.50 93 PRO A N 1
ATOM 761 C CA . PRO A 1 93 ? -1.372 -10.128 -1.761 1.00 86.50 93 PRO A CA 1
ATOM 762 C C . PRO A 1 93 ? -2.396 -9.513 -0.800 1.00 86.50 93 PRO A C 1
ATOM 764 O O . PRO A 1 93 ? -2.388 -9.825 0.396 1.00 86.50 93 PRO A O 1
ATOM 767 N N . ASP A 1 94 ? -3.281 -8.654 -1.301 1.00 88.31 94 ASP A N 1
ATOM 768 C CA . ASP A 1 94 ? -4.252 -7.931 -0.467 1.00 88.31 94 ASP A CA 1
ATOM 769 C C . ASP A 1 94 ? -5.173 -8.889 0.310 1.00 88.31 94 ASP A C 1
ATOM 771 O O . ASP A 1 94 ? -5.545 -8.611 1.449 1.00 88.31 94 ASP A O 1
ATOM 775 N N . GLU A 1 95 ? -5.471 -10.059 -0.257 1.00 89.88 95 GLU A N 1
ATOM 776 C CA . GLU A 1 95 ? -6.295 -11.116 0.342 1.00 89.88 95 GLU A CA 1
ATOM 777 C C . GLU A 1 95 ? -5.666 -11.747 1.589 1.00 89.88 95 GLU A C 1
ATOM 779 O O . GLU A 1 95 ? -6.354 -12.397 2.373 1.00 89.88 95 GLU A O 1
ATOM 784 N N . SER A 1 96 ? -4.355 -11.585 1.773 1.00 92.19 96 SER A N 1
ATOM 785 C CA . SER A 1 96 ? -3.640 -12.117 2.936 1.00 92.19 96 SER A CA 1
ATOM 786 C C . SER A 1 96 ? -3.588 -11.146 4.118 1.00 92.19 96 SER A C 1
ATOM 788 O O . SER A 1 96 ? -3.077 -11.506 5.181 1.00 92.19 96 SER A O 1
ATOM 790 N N . LEU A 1 97 ? -4.106 -9.925 3.954 1.00 90.62 97 LEU A N 1
ATOM 791 C CA . LEU A 1 97 ? -4.180 -8.938 5.026 1.00 90.62 97 LEU A CA 1
ATOM 792 C C . LEU A 1 97 ? -5.242 -9.327 6.055 1.00 90.62 97 LEU A C 1
ATOM 794 O O . LEU A 1 97 ? -6.339 -9.773 5.710 1.00 90.62 97 LEU A O 1
ATOM 798 N N . SER A 1 98 ? -4.943 -9.097 7.337 1.00 93.25 98 SER A N 1
ATOM 799 C CA . SER A 1 98 ? -5.984 -9.169 8.366 1.00 93.25 98 SER A CA 1
ATOM 800 C C . SER A 1 98 ? -7.001 -8.040 8.179 1.00 93.25 98 SER A C 1
ATOM 802 O O . SER A 1 98 ? -6.739 -7.035 7.511 1.00 93.25 98 SER A O 1
ATOM 804 N N . TRP A 1 99 ? -8.167 -8.162 8.812 1.00 93.31 99 TRP A N 1
ATOM 805 C CA . TRP A 1 99 ? -9.202 -7.136 8.700 1.00 93.31 99 TRP A CA 1
ATOM 806 C C . TRP A 1 99 ? -8.781 -5.795 9.313 1.00 93.31 99 TRP A C 1
ATOM 808 O O . TRP A 1 99 ? -9.096 -4.726 8.788 1.00 93.31 99 TRP A O 1
ATOM 818 N N . GLU A 1 100 ? -7.997 -5.845 10.387 1.00 91.81 100 GLU A N 1
ATOM 819 C CA . GLU A 1 100 ? -7.377 -4.679 11.008 1.00 91.81 100 GLU A CA 1
ATOM 820 C C . GLU A 1 100 ? -6.364 -4.018 10.066 1.00 91.81 100 GLU A C 1
ATOM 822 O O . GLU A 1 100 ? -6.381 -2.796 9.906 1.00 91.81 100 GLU A O 1
ATOM 827 N N . GLU A 1 101 ? -5.513 -4.815 9.413 1.00 88.75 101 GLU A N 1
ATOM 828 C CA . GLU A 1 101 ? -4.516 -4.323 8.458 1.00 88.75 101 GLU A CA 1
ATOM 829 C C . GLU A 1 101 ? -5.179 -3.692 7.235 1.00 88.75 101 GLU A C 1
ATOM 831 O O . GLU A 1 101 ? -4.795 -2.596 6.828 1.00 88.75 101 GLU A O 1
ATOM 836 N N . PHE A 1 102 ? -6.221 -4.330 6.702 1.00 88.94 102 PHE A N 1
ATOM 837 C CA . PHE A 1 102 ? -7.013 -3.812 5.592 1.00 88.94 102 PHE A CA 1
ATOM 838 C C . PHE A 1 102 ? -7.692 -2.480 5.946 1.00 88.94 102 PHE A C 1
ATOM 840 O O . PHE A 1 102 ? -7.562 -1.496 5.214 1.00 88.94 102 PHE A O 1
ATOM 847 N N . SER A 1 103 ? -8.373 -2.408 7.098 1.00 87.88 103 SER A N 1
ATOM 848 C CA . SER A 1 103 ? -9.038 -1.177 7.547 1.00 87.88 103 SER A CA 1
ATOM 849 C C . SER A 1 103 ? -8.047 -0.027 7.720 1.00 87.88 103 SER A C 1
ATOM 851 O O . SER A 1 103 ? -8.367 1.124 7.413 1.00 87.88 103 SER A O 1
ATOM 853 N N . GLN A 1 104 ? -6.855 -0.327 8.227 1.00 87.06 104 GLN A N 1
ATOM 854 C CA . GLN A 1 104 ? -5.807 0.657 8.423 1.00 87.06 104 GLN A CA 1
ATOM 855 C C . GLN A 1 104 ? -5.207 1.119 7.088 1.00 87.06 104 GLN A C 1
ATOM 857 O O . GLN A 1 104 ? -5.083 2.325 6.859 1.00 87.06 104 GLN A O 1
ATOM 862 N N . ALA A 1 105 ? -4.882 0.175 6.200 1.00 86.44 105 ALA A N 1
ATOM 863 C CA . ALA A 1 105 ? -4.348 0.447 4.871 1.00 86.44 105 ALA A CA 1
ATOM 864 C C . ALA A 1 105 ? -5.282 1.356 4.068 1.00 86.44 105 ALA A C 1
ATOM 866 O O . ALA A 1 105 ? -4.832 2.345 3.492 1.00 86.44 105 ALA A O 1
ATOM 867 N N . ASN A 1 106 ? -6.590 1.088 4.109 1.00 87.19 106 ASN A N 1
ATOM 868 C CA . ASN A 1 106 ? -7.589 1.894 3.416 1.00 87.19 106 ASN A CA 1
ATOM 869 C C . ASN A 1 106 ? -7.596 3.355 3.911 1.00 87.19 106 ASN A C 1
ATOM 871 O O . ASN A 1 106 ? -7.541 4.294 3.118 1.00 87.19 106 ASN A O 1
ATOM 875 N N . TYR A 1 107 ? -7.570 3.566 5.232 1.00 83.31 107 TYR A N 1
ATOM 876 C CA . TYR A 1 107 ? -7.490 4.912 5.813 1.00 83.31 107 TYR A CA 1
ATOM 877 C C . TYR A 1 107 ? -6.205 5.654 5.401 1.00 83.31 107 TYR A C 1
ATOM 879 O O . TYR A 1 107 ? -6.245 6.836 5.045 1.00 83.31 107 TYR A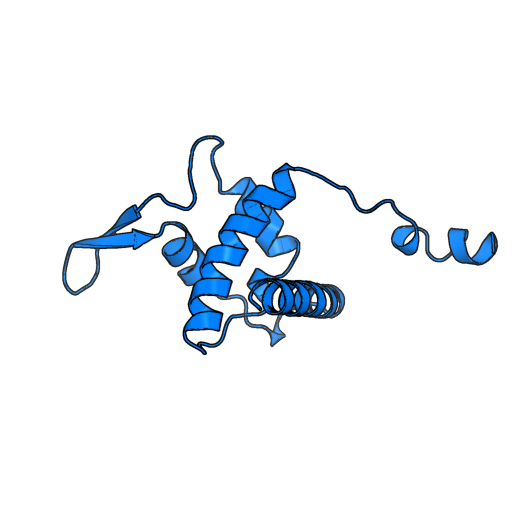 O 1
ATOM 887 N N . CYS A 1 108 ? -5.060 4.968 5.425 1.00 80.94 108 CYS A N 1
ATOM 888 C CA . CYS A 1 108 ? -3.774 5.529 5.010 1.00 80.94 108 CYS A CA 1
ATOM 889 C C . CYS A 1 108 ? -3.748 5.880 3.511 1.00 80.94 108 CYS A C 1
ATOM 891 O O . CYS A 1 108 ? -3.281 6.963 3.147 1.00 80.94 108 CYS A O 1
ATOM 893 N N . MET A 1 109 ? -4.291 5.015 2.652 1.00 83.69 109 MET A N 1
ATOM 894 C CA . MET A 1 109 ? -4.389 5.237 1.207 1.00 83.69 109 MET A CA 1
ATOM 895 C C . MET A 1 109 ? -5.247 6.463 0.877 1.00 83.69 109 MET A C 1
ATOM 897 O O . MET A 1 109 ? -4.778 7.361 0.180 1.00 83.69 109 MET A O 1
ATOM 901 N N . LEU A 1 110 ? -6.457 6.555 1.437 1.00 82.50 110 LEU A N 1
ATOM 902 C CA . LEU A 1 110 ? -7.364 7.686 1.204 1.00 82.50 110 LEU A CA 1
ATOM 903 C C . LEU A 1 110 ? -6.752 9.021 1.645 1.00 82.50 110 LEU A C 1
ATOM 905 O O . LEU A 1 110 ? -6.862 10.029 0.949 1.00 82.50 110 LEU A O 1
ATOM 909 N N . ASN A 1 111 ? -6.057 9.031 2.783 1.00 78.38 111 ASN A N 1
ATOM 910 C CA . ASN A 1 111 ? -5.340 10.221 3.236 1.00 78.38 111 ASN A CA 1
ATOM 911 C C . ASN A 1 111 ? -4.184 10.604 2.315 1.00 78.38 111 ASN A C 1
ATOM 913 O O . ASN A 1 111 ? -3.933 11.792 2.136 1.00 78.38 111 ASN A O 1
ATOM 917 N N . THR A 1 112 ? -3.500 9.615 1.742 1.00 73.56 112 THR A N 1
ATOM 918 C CA . THR A 1 112 ? -2.421 9.847 0.779 1.00 73.56 112 THR A CA 1
ATOM 919 C C . THR A 1 112 ? -2.966 10.475 -0.496 1.00 73.56 112 THR A C 1
ATOM 921 O O . THR A 1 112 ? -2.426 11.478 -0.946 1.00 73.56 112 THR A O 1
ATOM 924 N N . MET A 1 113 ? -4.058 9.928 -1.040 1.00 77.00 113 MET A N 1
ATOM 925 C CA . MET A 1 113 ? -4.723 10.457 -2.235 1.00 77.00 113 MET A CA 1
ATOM 926 C C . MET A 1 113 ? -5.176 11.905 -2.029 1.00 77.00 113 MET A C 1
ATOM 928 O O . MET A 1 113 ? -4.820 12.769 -2.817 1.00 77.00 113 MET A O 1
ATOM 932 N N . ARG A 1 114 ? -5.834 12.200 -0.902 1.00 77.00 114 ARG A N 1
ATOM 933 C CA . ARG A 1 114 ? -6.292 13.556 -0.549 1.00 77.00 114 ARG A CA 1
ATOM 934 C C . ARG A 1 114 ? -5.168 14.594 -0.418 1.00 77.00 114 ARG A C 1
ATOM 936 O O . ARG A 1 114 ? -5.435 15.782 -0.500 1.00 77.00 114 ARG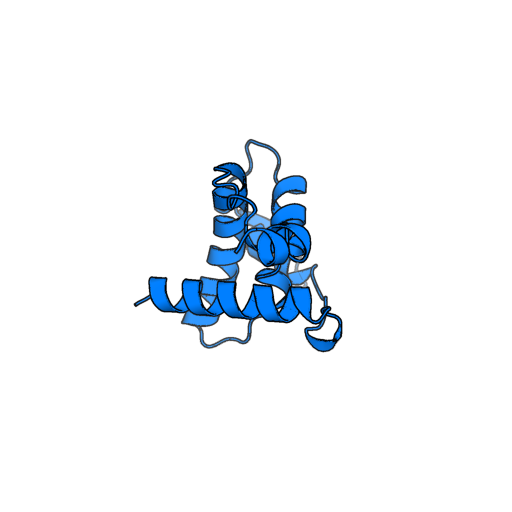 A O 1
ATOM 943 N N . GLN A 1 115 ? -3.936 14.176 -0.130 1.00 69.19 115 GLN A N 1
ATOM 944 C CA . GLN A 1 115 ? -2.780 15.080 -0.041 1.00 69.19 115 GLN A CA 1
ATOM 945 C C . GLN A 1 115 ? -2.087 15.314 -1.393 1.00 69.19 115 GLN A C 1
ATOM 947 O O . GLN A 1 115 ? -1.113 16.064 -1.439 1.00 69.19 115 GLN A O 1
ATOM 952 N N . GLN A 1 116 ? -2.504 14.618 -2.456 1.00 62.28 116 GLN A N 1
ATOM 953 C CA . GLN A 1 116 ? -1.967 14.797 -3.809 1.00 62.28 116 GLN A CA 1
ATOM 954 C C . GLN A 1 116 ? -2.806 15.751 -4.674 1.00 62.28 116 GLN A C 1
ATOM 956 O O . GLN A 1 116 ? -2.315 16.125 -5.740 1.00 62.28 116 GLN A O 1
ATOM 961 N N . ASP A 1 117 ? -4.005 16.132 -4.215 1.00 50.22 117 ASP A N 1
ATOM 962 C CA . ASP A 1 117 ? -4.822 17.230 -4.759 1.00 50.22 117 ASP A CA 1
ATOM 963 C C . ASP A 1 117 ? -4.309 18.596 -4.267 1.00 50.22 117 ASP A C 1
ATOM 965 O O . ASP A 1 117 ? -4.305 19.555 -5.074 1.00 50.22 117 ASP A O 1
#

Foldseek 3Di:
DVVVCVVCVVVPPPDDPDVLLVQLLVLLLVVVVVCVVVVHDDALLSQFPVVSVVSSVPDDPPDDQQDWDFDQDPVGTDTDRPSVVVSVVDDDHNVNDDPVRNVRSVVSVVVSVVVVD

Secondary structure (DSSP, 8-state):
-HHHHHH-GGGGSPP---HHHHHHHHHHHHHHHHHHTTT----GGGGSHHHHHHHHHTS-TT--TTPEEEEEETTEEEEEEHHHHHHHH----GGGS-HHHHHHHHHHHHHHHHT--